Protein AF-A0A8T3NIE4-F1 (afdb_monomer_lite)

Secondary structure (DSSP, 8-state):
--HHHHHHHHHHHHHHHHHHHHHHHHHHHHS--HHHHHHHHHHHHHHHHHHHHHHHHHHHHHHHHHHHHHHHHHHHHHHH---TT----TT------

Structure (mmCIF, N/CA/C/O backbone):
data_AF-A0A8T3NIE4-F1
#
_entry.id   AF-A0A8T3NIE4-F1
#
loop_
_atom_site.group_PDB
_atom_site.id
_atom_site.type_symbol
_atom_site.label_atom_id
_atom_site.label_alt_id
_atom_site.label_comp_id
_atom_site.label_asym_id
_atom_site.label_entity_id
_atom_site.label_seq_id
_atom_site.pdbx_PDB_ins_code
_atom_site.Cartn_x
_atom_site.Cartn_y
_atom_site.Cartn_z
_atom_site.occupancy
_atom_site.B_iso_or_equiv
_atom_site.auth_seq_id
_atom_site.auth_comp_id
_atom_site.auth_asym_id
_atom_site.auth_atom_id
_atom_site.pdbx_PDB_model_num
ATOM 1 N N . MET A 1 1 ? -24.679 -6.969 -12.117 1.00 63.84 1 MET A N 1
ATOM 2 C CA . MET A 1 1 ? -23.516 -7.129 -13.012 1.00 63.84 1 MET A CA 1
ATOM 3 C C . MET A 1 1 ? -23.498 -8.562 -13.480 1.00 63.84 1 MET A C 1
ATOM 5 O O . MET A 1 1 ? -23.562 -9.448 -12.632 1.00 63.84 1 MET A O 1
ATOM 9 N N . ASP A 1 2 ? -23.430 -8.765 -14.787 1.00 84.56 2 ASP A N 1
ATOM 10 C CA . ASP A 1 2 ? -23.403 -10.095 -15.390 1.00 84.56 2 ASP A CA 1
ATOM 11 C C . ASP A 1 2 ? -22.126 -10.833 -14.971 1.00 84.56 2 ASP A C 1
ATOM 13 O O . ASP A 1 2 ? -21.053 -10.231 -14.844 1.00 84.56 2 ASP A O 1
ATOM 17 N N . HIS A 1 3 ? -22.234 -12.133 -14.690 1.00 85.69 3 HIS A N 1
ATOM 18 C CA . HIS A 1 3 ? -21.107 -12.932 -14.198 1.00 85.69 3 HIS A CA 1
ATOM 19 C C . HIS A 1 3 ? -19.912 -12.886 -15.168 1.00 85.69 3 HIS A C 1
ATOM 21 O O . HIS A 1 3 ? -18.758 -12.820 -14.742 1.00 85.69 3 HIS A O 1
ATOM 27 N N . GLU A 1 4 ? -20.208 -12.840 -16.466 1.00 90.75 4 GLU A N 1
ATOM 28 C CA . GLU A 1 4 ? -19.238 -12.693 -17.550 1.00 90.75 4 GLU A CA 1
ATOM 29 C C . GLU A 1 4 ? -18.501 -11.353 -17.490 1.00 90.75 4 GLU A C 1
ATOM 31 O O . GLU A 1 4 ? -17.275 -11.327 -17.557 1.00 90.75 4 GLU A O 1
ATOM 36 N N . ALA A 1 5 ? -19.214 -10.247 -17.252 1.00 89.31 5 ALA A N 1
ATOM 37 C CA . ALA A 1 5 ? -18.602 -8.927 -17.109 1.00 89.31 5 ALA A CA 1
ATOM 38 C C . ALA A 1 5 ? -17.647 -8.868 -15.906 1.00 89.31 5 ALA A C 1
ATOM 40 O O . ALA A 1 5 ? -16.567 -8.282 -15.985 1.00 89.31 5 ALA A O 1
ATOM 41 N N . ARG A 1 6 ? -18.007 -9.523 -14.793 1.00 92.19 6 ARG A N 1
ATOM 42 C CA . ARG A 1 6 ? -17.128 -9.632 -13.619 1.00 92.19 6 ARG A CA 1
ATOM 43 C C . ARG A 1 6 ? -15.879 -10.462 -13.926 1.00 92.19 6 ARG A C 1
ATOM 45 O O . ARG A 1 6 ? -14.784 -10.061 -13.540 1.00 92.19 6 ARG A O 1
ATOM 52 N N . ALA A 1 7 ? -16.030 -11.598 -14.607 1.00 93.56 7 ALA A N 1
ATOM 53 C CA . ALA A 1 7 ? -14.907 -12.448 -14.999 1.00 93.56 7 ALA A CA 1
ATOM 54 C C . ALA A 1 7 ? -13.956 -11.724 -15.968 1.00 93.56 7 ALA A C 1
ATOM 56 O O . ALA A 1 7 ? -12.745 -11.725 -15.750 1.00 93.56 7 ALA A O 1
ATOM 57 N N . ALA A 1 8 ? -14.502 -11.032 -16.971 1.00 93.75 8 ALA A N 1
ATOM 58 C CA . ALA A 1 8 ? -13.735 -10.205 -17.897 1.00 93.75 8 ALA A CA 1
ATOM 59 C C . ALA A 1 8 ? -12.995 -9.070 -17.170 1.00 93.75 8 ALA A C 1
ATOM 61 O O . ALA A 1 8 ? -11.816 -8.837 -17.433 1.00 93.75 8 ALA A O 1
ATOM 62 N N . GLY A 1 9 ? -13.646 -8.414 -16.203 1.00 94.94 9 GLY A N 1
ATOM 63 C CA . GLY A 1 9 ? -13.014 -7.391 -15.369 1.00 94.94 9 GLY A CA 1
ATOM 64 C C . GLY A 1 9 ? -11.809 -7.925 -14.589 1.00 94.94 9 GLY A C 1
ATOM 65 O O . GLY A 1 9 ? -10.740 -7.314 -14.609 1.00 94.94 9 GLY A O 1
ATOM 66 N N . TRP A 1 10 ? -11.939 -9.095 -13.958 1.00 93.31 10 TRP A N 1
ATOM 67 C CA . TRP A 1 10 ? -10.821 -9.728 -13.249 1.00 93.31 10 TRP A CA 1
ATOM 68 C C . TRP A 1 10 ? -9.696 -10.171 -14.182 1.00 93.31 10 TRP A C 1
ATOM 70 O O . TRP A 1 10 ? -8.527 -9.978 -13.847 1.00 93.31 10 TRP A O 1
ATOM 80 N N . ALA A 1 11 ? -10.024 -10.706 -15.359 1.00 95.62 11 ALA A N 1
ATOM 81 C CA . ALA A 1 11 ? -9.028 -11.046 -16.370 1.00 95.62 11 ALA A CA 1
ATOM 82 C C . ALA A 1 11 ? -8.258 -9.799 -16.832 1.00 95.62 11 ALA A C 1
ATOM 84 O O . ALA A 1 11 ? -7.031 -9.827 -16.904 1.00 95.62 11 ALA A O 1
ATOM 85 N N . PHE A 1 12 ? -8.954 -8.682 -17.062 1.00 95.56 12 PHE A N 1
ATOM 86 C CA . PHE A 1 12 ? -8.333 -7.420 -17.457 1.00 95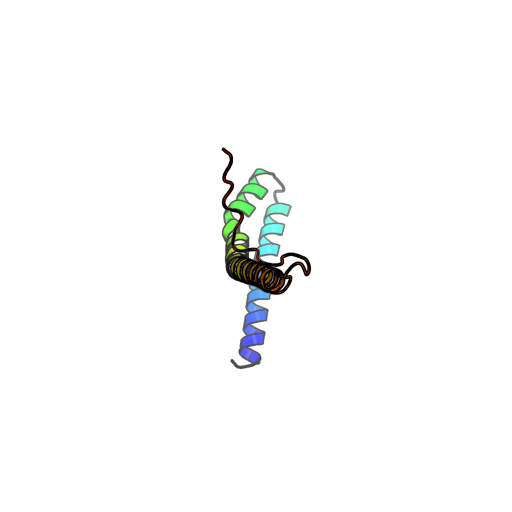.56 12 PHE A CA 1
ATOM 87 C C . PHE A 1 12 ? -7.386 -6.879 -16.379 1.00 95.56 12 PHE A C 1
ATOM 89 O O . PHE A 1 12 ? -6.248 -6.522 -16.682 1.00 95.56 12 PHE A O 1
ATOM 96 N N . ILE A 1 13 ? -7.817 -6.881 -15.113 1.00 93.06 13 ILE A N 1
ATOM 97 C CA . ILE A 1 13 ? -6.96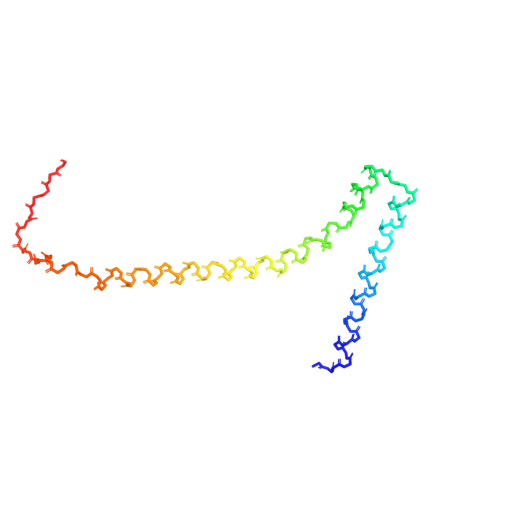6 -6.497 -13.975 1.00 93.06 13 ILE A CA 1
ATOM 98 C C . ILE A 1 13 ? -5.741 -7.417 -13.886 1.00 93.06 13 ILE A C 1
ATOM 100 O O . ILE A 1 13 ? -4.626 -6.932 -13.692 1.00 93.06 13 ILE A O 1
ATOM 104 N N . GLY A 1 14 ? -5.930 -8.728 -14.066 1.00 93.19 14 GLY A N 1
ATOM 105 C CA . GLY A 1 14 ? -4.852 -9.716 -14.051 1.00 93.19 14 GLY A CA 1
ATOM 106 C C . GLY A 1 14 ? -3.820 -9.488 -15.156 1.00 93.19 14 GLY A C 1
ATOM 107 O O . GLY A 1 14 ? -2.624 -9.438 -14.872 1.00 93.19 14 GLY A O 1
ATOM 108 N N . VAL A 1 15 ? -4.267 -9.280 -16.397 1.00 96.44 15 VAL A N 1
ATOM 109 C CA . VAL A 1 15 ? -3.387 -8.989 -17.541 1.00 96.44 15 VAL A CA 1
ATOM 110 C C . VAL A 1 15 ? -2.654 -7.665 -17.342 1.00 96.44 15 VAL A C 1
ATOM 112 O O . VAL A 1 15 ? -1.442 -7.608 -17.537 1.00 96.44 15 VAL A O 1
ATOM 115 N N . LEU A 1 16 ? -3.354 -6.615 -16.905 1.00 94.06 16 LEU A N 1
ATOM 116 C CA . LEU A 1 16 ? -2.756 -5.306 -16.647 1.00 94.06 16 LEU A CA 1
ATOM 117 C C . LEU A 1 16 ? -1.672 -5.389 -15.563 1.00 94.06 16 LEU A C 1
ATOM 119 O O . LEU A 1 16 ? -0.570 -4.874 -15.754 1.00 94.06 16 LEU A O 1
ATOM 123 N N . GLY A 1 17 ? -1.966 -6.065 -14.448 1.00 91.00 17 GLY A N 1
ATOM 124 C CA . GLY A 1 17 ? -1.013 -6.284 -13.362 1.00 91.00 17 GLY A CA 1
ATOM 125 C C . GLY A 1 17 ? 0.185 -7.126 -13.804 1.00 91.00 17 GLY A C 1
ATOM 126 O O . GLY A 1 17 ? 1.329 -6.728 -13.582 1.00 91.00 17 GLY A O 1
ATOM 127 N N . GLY A 1 18 ? -0.066 -8.244 -14.489 1.00 93.81 18 GLY A N 1
ATOM 128 C CA . GLY A 1 18 ? 0.973 -9.138 -15.000 1.00 93.81 18 GLY A CA 1
ATOM 129 C C . GLY A 1 18 ? 1.901 -8.455 -16.005 1.00 93.81 18 GLY A C 1
ATOM 130 O O . GLY A 1 18 ? 3.119 -8.524 -15.857 1.00 93.81 18 GLY A O 1
ATOM 131 N N . PHE A 1 19 ? 1.345 -7.725 -16.975 1.00 94.56 19 PHE A N 1
ATOM 132 C CA . PHE A 1 19 ? 2.117 -6.955 -17.952 1.00 94.56 19 PHE A CA 1
ATOM 133 C C . PHE A 1 19 ? 2.998 -5.897 -17.279 1.00 94.56 19 PHE A C 1
ATOM 135 O O . PHE A 1 19 ? 4.176 -5.758 -17.613 1.00 94.56 19 PHE A O 1
ATOM 142 N N . LYS A 1 20 ? 2.448 -5.166 -16.302 1.00 89.56 20 LYS A N 1
ATOM 143 C CA . LYS A 1 20 ? 3.169 -4.116 -15.573 1.00 89.56 20 LYS A CA 1
ATOM 144 C C . LYS A 1 20 ? 4.343 -4.692 -14.779 1.00 89.56 20 LYS A C 1
ATOM 146 O O . LYS A 1 20 ? 5.470 -4.230 -14.940 1.00 89.56 20 LYS A O 1
ATOM 151 N N . VAL A 1 21 ? 4.083 -5.716 -13.961 1.00 91.19 21 VAL A N 1
ATOM 152 C CA . VAL A 1 21 ? 5.106 -6.387 -13.143 1.00 91.19 21 VAL A CA 1
ATOM 153 C C . VAL A 1 21 ? 6.155 -7.042 -14.035 1.00 91.19 21 VAL A C 1
ATOM 155 O O . VAL A 1 21 ? 7.344 -6.838 -13.811 1.00 91.19 21 VAL A O 1
ATOM 158 N N . GLY A 1 22 ? 5.735 -7.756 -15.081 1.00 94.44 22 GLY A N 1
ATOM 159 C CA . GLY A 1 22 ? 6.640 -8.388 -16.038 1.00 94.44 22 GLY A CA 1
ATOM 160 C C . GLY A 1 22 ? 7.561 -7.377 -16.718 1.00 94.44 22 GLY A C 1
ATOM 161 O O . GLY A 1 22 ? 8.769 -7.587 -16.774 1.00 94.44 22 GLY A O 1
ATOM 162 N N . THR A 1 23 ? 7.017 -6.239 -17.152 1.00 92.06 23 THR A N 1
ATOM 163 C CA . THR A 1 23 ? 7.804 -5.169 -17.782 1.00 92.06 23 THR A CA 1
ATOM 164 C C . THR A 1 23 ? 8.770 -4.519 -16.791 1.00 92.06 23 THR A C 1
ATOM 166 O O . THR A 1 23 ? 9.934 -4.311 -17.123 1.00 92.06 23 THR A O 1
ATOM 169 N N . ALA A 1 24 ? 8.335 -4.230 -15.560 1.00 91.06 24 ALA A N 1
ATOM 170 C CA . ALA A 1 24 ? 9.208 -3.671 -14.525 1.00 91.06 24 ALA A CA 1
ATOM 171 C C . ALA A 1 24 ? 10.360 -4.627 -14.169 1.00 91.06 24 ALA A C 1
ATOM 173 O O . ALA A 1 24 ? 11.508 -4.193 -14.067 1.00 91.06 24 ALA A O 1
ATOM 174 N N . LEU A 1 25 ? 10.068 -5.926 -14.040 1.00 93.75 25 LEU A N 1
ATOM 175 C CA . LEU A 1 25 ? 11.076 -6.961 -13.817 1.00 93.75 25 LEU A CA 1
ATOM 176 C C . LEU A 1 25 ? 12.033 -7.082 -15.002 1.00 93.75 25 LEU A C 1
ATOM 178 O O . LEU A 1 25 ? 13.233 -7.183 -14.782 1.00 93.75 25 LEU A O 1
ATOM 182 N N . LEU A 1 26 ? 11.533 -7.020 -16.239 1.00 94.94 26 LEU A N 1
ATOM 183 C CA . LEU A 1 26 ? 12.362 -7.068 -17.442 1.00 94.94 26 LEU A CA 1
ATOM 184 C C . LEU A 1 26 ? 13.318 -5.871 -17.521 1.00 94.94 26 LEU A C 1
ATOM 186 O O . LEU A 1 26 ? 14.505 -6.057 -17.774 1.00 94.94 26 LEU A O 1
ATOM 190 N N . ILE A 1 27 ? 12.823 -4.656 -17.261 1.00 91.62 27 ILE A N 1
ATOM 191 C CA . ILE A 1 27 ? 13.650 -3.440 -17.218 1.00 91.62 27 ILE A CA 1
ATOM 192 C C . ILE A 1 27 ? 14.734 -3.582 -16.148 1.00 91.62 27 ILE A C 1
ATOM 194 O O . ILE A 1 27 ? 15.906 -3.310 -16.410 1.00 91.62 27 ILE A O 1
ATOM 198 N N . PHE A 1 28 ? 14.352 -4.027 -14.950 1.00 93.69 28 PHE A N 1
ATOM 199 C CA . PHE A 1 28 ? 15.304 -4.215 -13.863 1.00 93.69 28 PHE A CA 1
ATOM 200 C C . PHE A 1 28 ? 16.318 -5.323 -14.166 1.00 93.69 28 PHE A C 1
ATOM 202 O O . PHE A 1 28 ? 17.487 -5.181 -13.834 1.00 93.69 28 PHE A O 1
ATOM 209 N N . TRP A 1 29 ? 15.898 -6.403 -14.825 1.00 96.00 29 TRP A N 1
ATOM 210 C CA . TRP A 1 29 ? 16.780 -7.495 -15.227 1.00 96.00 29 TRP A CA 1
ATOM 211 C C . TRP A 1 29 ? 17.784 -7.066 -16.301 1.00 96.00 29 TRP A C 1
ATOM 213 O O . TRP A 1 29 ? 18.939 -7.482 -16.250 1.00 96.00 29 TRP A O 1
ATOM 223 N N . LEU A 1 30 ? 17.373 -6.199 -17.232 1.00 95.38 30 LEU A N 1
ATOM 224 C CA . LEU A 1 30 ? 18.251 -5.666 -18.274 1.00 95.38 30 LEU A CA 1
ATOM 225 C C . LEU A 1 30 ? 19.321 -4.720 -17.707 1.00 95.38 30 LEU A C 1
ATOM 227 O O . LEU A 1 30 ? 20.455 -4.724 -18.181 1.00 95.38 30 LEU A O 1
ATOM 231 N N . GLN A 1 31 ? 18.977 -3.918 -16.694 1.00 92.94 31 GLN A N 1
ATOM 232 C CA . GLN A 1 31 ? 19.920 -3.010 -16.039 1.00 92.94 31 GLN A CA 1
ATOM 233 C C . GLN A 1 31 ? 19.729 -2.991 -14.508 1.00 92.94 31 GLN A C 1
ATOM 235 O O . GLN A 1 31 ? 19.185 -2.025 -13.953 1.00 92.94 31 GLN A O 1
ATOM 240 N N . PRO A 1 32 ? 20.212 -4.025 -13.794 1.00 92.25 32 PRO A N 1
ATOM 241 C CA . PRO A 1 32 ? 20.009 -4.158 -12.357 1.00 92.25 32 PRO A CA 1
ATOM 242 C C . PRO A 1 32 ? 20.896 -3.162 -11.616 1.00 92.25 32 PRO A C 1
ATOM 244 O O . PRO A 1 32 ? 22.074 -3.396 -11.356 1.00 92.25 32 PRO A O 1
ATOM 247 N N . SER A 1 33 ? 20.327 -2.004 -11.294 1.00 95.06 33 SER A N 1
ATOM 248 C CA . SER A 1 33 ? 21.034 -0.922 -10.617 1.00 95.06 33 SER A CA 1
ATOM 249 C C . SER A 1 33 ? 20.131 -0.223 -9.606 1.00 95.06 33 SER A C 1
ATOM 251 O O . SER A 1 33 ? 18.913 -0.160 -9.778 1.00 95.06 33 SER A O 1
ATOM 253 N N . VAL A 1 34 ? 20.732 0.331 -8.550 1.00 93.62 34 VAL A N 1
ATOM 254 C CA . VAL A 1 34 ? 20.001 1.090 -7.521 1.00 93.62 34 VAL A CA 1
ATOM 255 C C . VAL A 1 34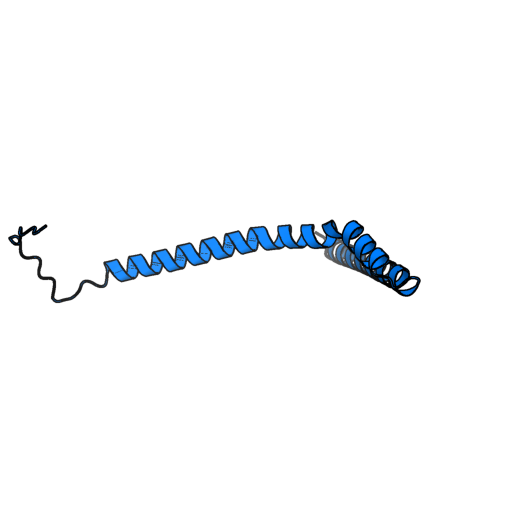 ? 19.232 2.280 -8.121 1.00 93.62 34 VAL A C 1
ATOM 257 O O . VAL A 1 34 ? 18.060 2.439 -7.776 1.00 93.62 34 VAL A O 1
ATOM 260 N N . PRO A 1 35 ? 19.796 3.068 -9.064 1.00 92.62 35 PRO A N 1
ATOM 261 C CA . PRO A 1 35 ? 19.041 4.125 -9.735 1.00 92.62 35 PRO A CA 1
ATOM 262 C C . PRO A 1 35 ? 17.843 3.595 -10.530 1.00 92.62 35 PRO A C 1
ATOM 264 O O . PRO A 1 35 ? 16.771 4.192 -10.476 1.00 92.62 35 PRO A O 1
ATOM 267 N N . ALA A 1 36 ? 17.987 2.454 -11.217 1.00 89.44 36 ALA A N 1
ATOM 268 C CA . ALA A 1 36 ? 16.878 1.831 -11.939 1.00 89.44 36 ALA A CA 1
ATOM 269 C C . ALA A 1 36 ? 15.772 1.356 -10.984 1.00 89.44 36 ALA A C 1
ATOM 271 O O . ALA A 1 36 ? 14.596 1.593 -11.253 1.00 89.44 36 ALA A O 1
ATOM 272 N N . ALA A 1 37 ? 16.125 0.758 -9.839 1.00 90.06 37 ALA A N 1
ATOM 273 C CA . ALA A 1 37 ? 15.151 0.384 -8.811 1.00 90.06 37 ALA A CA 1
ATOM 274 C C . ALA A 1 37 ? 14.406 1.608 -8.256 1.00 90.06 37 ALA A C 1
ATOM 276 O O . ALA A 1 37 ? 13.179 1.594 -8.168 1.00 90.06 37 ALA A O 1
ATOM 277 N N . ALA A 1 38 ? 15.131 2.679 -7.921 1.00 92.00 38 ALA A N 1
ATOM 278 C CA . ALA A 1 38 ? 14.538 3.915 -7.417 1.00 92.00 38 ALA A CA 1
ATOM 279 C C . ALA A 1 38 ? 13.608 4.568 -8.452 1.00 92.00 38 ALA A C 1
ATOM 281 O O . ALA A 1 38 ? 12.504 4.987 -8.106 1.00 92.00 38 ALA A O 1
ATOM 282 N N . PHE A 1 39 ? 14.012 4.597 -9.725 1.00 91.81 39 PHE A N 1
ATOM 283 C CA . PHE A 1 39 ? 13.182 5.095 -10.821 1.00 91.81 39 PHE A CA 1
ATOM 284 C C . PHE A 1 39 ? 11.916 4.252 -11.008 1.00 91.81 39 PHE A C 1
ATOM 286 O O . PHE A 1 39 ? 10.816 4.800 -11.074 1.00 91.81 39 PHE A O 1
ATOM 293 N N . LEU A 1 40 ? 12.042 2.922 -11.037 1.00 91.19 40 LEU A N 1
ATOM 294 C CA . LEU A 1 40 ? 10.898 2.022 -11.173 1.00 91.19 40 LEU A CA 1
ATOM 295 C C . LEU A 1 40 ? 9.920 2.190 -10.006 1.00 91.19 40 LEU A C 1
ATOM 297 O O . LEU A 1 40 ? 8.726 2.359 -10.245 1.00 91.19 40 LEU A O 1
ATOM 301 N N . LEU A 1 41 ? 10.399 2.233 -8.763 1.00 89.31 41 LEU A N 1
ATOM 302 C CA . LEU A 1 41 ? 9.547 2.490 -7.597 1.00 89.31 41 LEU A CA 1
ATOM 303 C C . LEU A 1 41 ? 8.899 3.880 -7.657 1.00 89.31 41 LEU A C 1
ATOM 305 O O . LEU A 1 41 ? 7.698 4.010 -7.417 1.00 89.31 41 LEU A O 1
ATOM 309 N N . GLY A 1 42 ? 9.665 4.903 -8.041 1.00 91.31 42 GLY A N 1
ATOM 310 C CA . GLY A 1 42 ? 9.195 6.281 -8.169 1.00 91.31 42 GLY A CA 1
ATOM 311 C C . GLY A 1 42 ? 8.141 6.468 -9.260 1.00 91.31 42 GLY A C 1
ATOM 312 O O . GLY A 1 42 ? 7.221 7.253 -9.080 1.00 91.31 42 GLY A O 1
ATOM 313 N N . VAL A 1 43 ? 8.204 5.712 -10.357 1.00 91.38 43 VAL A N 1
ATOM 314 C CA . VAL A 1 43 ? 7.172 5.726 -11.409 1.00 91.38 43 VAL A CA 1
ATOM 315 C C . VAL A 1 43 ? 5.939 4.915 -11.004 1.00 91.38 43 VAL A C 1
ATOM 317 O O . VAL A 1 43 ? 4.834 5.229 -11.439 1.00 91.38 43 VAL A O 1
ATOM 320 N N . HIS A 1 44 ? 6.089 3.894 -10.158 1.00 90.00 44 HIS A N 1
ATOM 321 C CA . HIS A 1 44 ? 5.007 2.969 -9.798 1.00 90.00 44 HIS A CA 1
ATOM 322 C C . HIS A 1 44 ? 4.379 3.236 -8.422 1.00 90.00 44 HIS A C 1
ATOM 324 O O . HIS A 1 44 ? 3.496 2.488 -8.008 1.00 90.00 44 HIS A O 1
ATOM 330 N N . TRP A 1 45 ? 4.771 4.306 -7.726 1.00 88.81 45 TRP A N 1
ATOM 331 C CA . TRP A 1 45 ? 4.309 4.626 -6.368 1.00 88.81 45 TRP A CA 1
ATOM 332 C C . TRP A 1 45 ? 2.779 4.589 -6.201 1.00 88.81 45 TRP A C 1
ATOM 334 O O . TRP A 1 45 ? 2.276 4.079 -5.199 1.00 88.81 45 TRP A O 1
ATOM 344 N N . TYR A 1 46 ? 2.024 5.071 -7.194 1.00 87.88 46 TYR A N 1
ATOM 345 C CA . TYR A 1 46 ? 0.563 5.133 -7.138 1.00 87.88 46 TYR A CA 1
ATOM 346 C C . TYR A 1 46 ? -0.090 3.745 -7.107 1.00 87.88 46 TYR A C 1
ATOM 348 O O . TYR A 1 46 ? -1.138 3.589 -6.486 1.00 87.88 46 TYR A O 1
ATOM 356 N N . TRP A 1 47 ? 0.538 2.720 -7.697 1.00 85.88 47 TRP A N 1
ATOM 357 C CA . TRP A 1 47 ? 0.044 1.340 -7.622 1.00 85.88 47 TRP A CA 1
ATOM 358 C C . TRP A 1 47 ? 0.089 0.776 -6.209 1.00 85.88 47 TRP A C 1
ATOM 360 O O . TRP A 1 47 ? -0.688 -0.116 -5.901 1.00 85.88 47 TRP A O 1
ATOM 370 N N . VAL A 1 48 ? 0.975 1.289 -5.356 1.00 84.81 48 VAL A N 1
ATOM 371 C CA . VAL A 1 48 ? 1.033 0.916 -3.939 1.00 84.81 48 VAL A CA 1
ATOM 372 C C . VAL A 1 48 ? 0.143 1.843 -3.120 1.00 84.81 48 VAL A C 1
ATOM 374 O O . VAL A 1 48 ? -0.635 1.376 -2.290 1.00 84.81 48 VAL A O 1
ATOM 377 N N . LEU A 1 49 ? 0.206 3.153 -3.373 1.00 90.44 49 LEU A N 1
ATOM 378 C CA . LEU A 1 49 ? -0.526 4.129 -2.574 1.00 90.44 49 LEU A CA 1
ATOM 379 C C . LEU A 1 49 ? -2.045 3.998 -2.723 1.00 90.44 49 LEU A C 1
ATOM 381 O O . LEU A 1 49 ? -2.755 4.053 -1.723 1.00 90.44 49 LEU A O 1
ATOM 385 N N . VAL A 1 50 ? -2.557 3.815 -3.941 1.00 91.56 50 VAL A N 1
ATOM 386 C CA . VAL A 1 50 ? -4.003 3.720 -4.189 1.00 91.56 50 VAL A CA 1
ATOM 387 C C . VAL A 1 50 ? -4.646 2.555 -3.425 1.00 91.56 50 VAL A C 1
ATOM 389 O O . VAL A 1 50 ? -5.572 2.823 -2.658 1.00 91.56 50 VAL A O 1
ATOM 392 N N . PRO A 1 51 ? -4.190 1.290 -3.542 1.00 88.31 51 PRO A N 1
ATOM 393 C CA . PRO A 1 51 ? -4.766 0.200 -2.758 1.00 88.31 51 PRO A CA 1
ATOM 394 C C . PRO A 1 51 ? -4.513 0.372 -1.259 1.00 88.31 51 PRO A C 1
ATOM 396 O O . PRO A 1 51 ? -5.393 0.049 -0.463 1.00 88.31 51 PRO A O 1
ATOM 399 N N . LEU A 1 52 ? -3.364 0.933 -0.862 1.00 92.38 52 LEU A N 1
ATOM 400 C CA . LEU A 1 52 ? -3.081 1.220 0.544 1.00 92.38 52 LEU A CA 1
ATOM 401 C C . LEU A 1 52 ? -4.104 2.194 1.138 1.00 92.38 52 LEU A C 1
ATOM 403 O O . LEU A 1 52 ? -4.593 1.959 2.237 1.00 92.38 52 LEU A O 1
ATOM 407 N N . VAL A 1 53 ? -4.468 3.257 0.422 1.00 94.50 53 VAL A N 1
ATOM 408 C CA . VAL A 1 53 ? -5.494 4.213 0.864 1.00 94.50 53 VAL A CA 1
ATOM 409 C C . VAL A 1 53 ? -6.888 3.587 0.787 1.00 94.50 53 VAL A C 1
ATOM 411 O O . VAL A 1 53 ? -7.646 3.674 1.755 1.00 94.50 53 VAL A O 1
ATOM 414 N N . ALA A 1 54 ? -7.211 2.912 -0.318 1.00 93.75 54 ALA A N 1
ATOM 415 C CA . ALA A 1 54 ? -8.516 2.291 -0.540 1.00 93.75 54 ALA A CA 1
ATOM 416 C C . ALA A 1 54 ? -8.859 1.236 0.522 1.00 93.75 54 ALA A C 1
ATOM 418 O O . ALA A 1 54 ? -10.012 1.142 0.934 1.00 93.75 54 ALA A O 1
ATOM 419 N N . LEU A 1 55 ? -7.869 0.473 0.997 1.00 94.94 55 LEU A N 1
ATOM 420 C CA . LEU A 1 55 ? -8.037 -0.505 2.075 1.00 94.94 55 LEU A CA 1
ATOM 421 C C . LEU A 1 55 ? -7.781 0.107 3.457 1.00 94.94 55 LEU A C 1
ATOM 423 O O . LEU A 1 55 ? -8.465 -0.227 4.425 1.00 94.94 55 LEU A O 1
ATOM 427 N N . GLY A 1 56 ? -6.814 1.015 3.571 1.00 94.75 56 GLY A N 1
ATOM 428 C CA . GLY A 1 56 ? -6.383 1.600 4.837 1.00 94.75 56 GLY A CA 1
ATOM 429 C C . GLY A 1 56 ? -7.449 2.479 5.477 1.00 94.75 56 GLY A C 1
ATOM 430 O O . GLY A 1 56 ? -7.720 2.331 6.666 1.00 94.75 56 GLY A O 1
ATOM 431 N N . VAL A 1 57 ? -8.112 3.342 4.704 1.00 94.50 57 VAL A N 1
ATOM 432 C CA . VAL A 1 57 ? -9.173 4.227 5.218 1.00 94.50 57 VAL A CA 1
ATOM 433 C C . VAL A 1 57 ? -10.335 3.444 5.851 1.00 94.50 57 VAL A C 1
ATOM 435 O O . VAL A 1 57 ? -10.622 3.683 7.031 1.00 94.50 57 VAL A O 1
ATOM 438 N N . PRO A 1 58 ? -10.991 2.489 5.159 1.00 95.94 58 PRO A N 1
ATOM 439 C CA . PRO A 1 58 ? -12.076 1.720 5.764 1.00 95.94 58 PRO A CA 1
ATOM 440 C C . PRO A 1 58 ? -11.588 0.839 6.917 1.00 95.94 58 PRO A C 1
ATOM 442 O O . PRO A 1 58 ? -12.290 0.717 7.921 1.00 95.94 58 PRO A O 1
ATOM 445 N N . THR A 1 59 ? -10.371 0.289 6.834 1.00 96.56 59 THR A N 1
ATOM 446 C CA . THR A 1 59 ? -9.785 -0.507 7.925 1.00 96.56 59 THR A CA 1
ATOM 447 C C . THR A 1 59 ? -9.585 0.336 9.184 1.00 96.56 59 THR A C 1
ATOM 449 O O . THR A 1 59 ? -10.008 -0.060 10.269 1.00 96.56 59 THR A O 1
ATOM 452 N N . LEU A 1 60 ? -9.001 1.530 9.062 1.00 96.56 60 LEU A N 1
ATOM 453 C CA . LEU A 1 60 ? -8.804 2.451 10.184 1.00 96.56 60 LEU A CA 1
ATOM 454 C C . LEU A 1 60 ? -10.137 2.914 10.777 1.00 96.56 60 LEU A C 1
ATOM 456 O O . LEU A 1 60 ? -10.280 2.974 12.002 1.00 96.56 60 LEU A O 1
ATOM 460 N N . PHE A 1 61 ? -11.123 3.200 9.926 1.00 96.25 61 PHE A N 1
ATOM 461 C CA . PHE A 1 61 ? -12.474 3.532 10.367 1.00 96.25 61 PHE A CA 1
ATOM 462 C C . PHE A 1 61 ? -13.104 2.386 11.170 1.00 96.25 61 PHE A C 1
ATOM 464 O O . PHE A 1 61 ? -13.610 2.606 12.274 1.00 96.25 61 PHE A O 1
ATOM 471 N N . TRP A 1 62 ? -13.011 1.154 10.670 1.00 96.75 62 TRP A N 1
ATOM 472 C CA . TRP A 1 62 ? -13.535 -0.026 11.351 1.00 96.75 62 TRP A CA 1
ATOM 473 C C . TRP A 1 62 ? -12.828 -0.280 12.687 1.00 96.75 62 TRP A C 1
ATOM 475 O O . TRP A 1 62 ? -13.488 -0.458 13.712 1.00 96.75 62 TRP A O 1
ATOM 485 N N . LEU A 1 63 ? -11.495 -0.187 12.720 1.00 96.19 63 LEU A N 1
ATOM 486 C CA . LEU A 1 63 ? -10.705 -0.308 13.949 1.00 96.19 63 LEU A CA 1
ATOM 487 C C . LEU A 1 63 ? -11.088 0.753 14.985 1.00 96.19 63 LEU A C 1
ATOM 489 O O . LEU A 1 63 ? -11.192 0.449 16.177 1.00 96.19 63 LEU A O 1
ATOM 493 N N . ARG A 1 64 ? -11.338 1.994 14.552 1.00 96.44 64 ARG A N 1
ATOM 494 C CA . ARG A 1 64 ? -11.846 3.053 15.433 1.00 96.44 64 ARG A CA 1
ATOM 495 C C . ARG A 1 64 ? -13.204 2.666 16.017 1.00 96.44 64 ARG A C 1
ATOM 497 O O . ARG A 1 64 ? -13.408 2.826 17.219 1.00 96.44 64 ARG A O 1
ATOM 504 N N . LEU A 1 65 ? -14.103 2.130 15.196 1.00 96.19 65 LEU A N 1
ATOM 505 C CA . LEU A 1 65 ? -15.436 1.710 15.621 1.00 96.19 65 LEU A CA 1
ATOM 506 C C . LEU A 1 65 ? -15.372 0.588 16.669 1.00 96.19 65 LEU A C 1
ATOM 508 O O . LEU A 1 65 ? -16.023 0.676 17.711 1.00 96.19 65 LEU A O 1
ATOM 512 N N . VAL A 1 66 ? -14.537 -0.427 16.429 1.00 95.44 66 VAL A N 1
ATOM 513 C CA . VAL A 1 66 ? -14.303 -1.543 17.359 1.00 95.44 66 VAL A CA 1
ATOM 514 C C . VAL A 1 66 ? -13.743 -1.036 18.691 1.00 95.44 66 VAL A C 1
ATOM 516 O O . VAL A 1 66 ? -14.253 -1.405 19.748 1.00 95.44 66 VAL A O 1
ATOM 519 N N . ARG A 1 67 ? -12.758 -0.129 18.661 1.00 94.62 67 ARG A N 1
ATOM 520 C CA . ARG A 1 67 ? -12.183 0.480 19.877 1.00 94.62 67 ARG A CA 1
ATOM 521 C C . ARG A 1 67 ? -13.204 1.284 20.683 1.00 94.62 67 ARG A C 1
ATOM 523 O O . ARG A 1 67 ? -13.181 1.257 21.910 1.00 94.62 67 ARG A O 1
ATOM 530 N N . VAL A 1 68 ? -14.095 2.017 20.017 1.00 94.44 68 VAL A N 1
ATOM 531 C CA . VAL A 1 68 ? -15.153 2.778 20.703 1.00 94.44 68 VAL A CA 1
ATOM 532 C C . VAL A 1 68 ? -16.169 1.832 21.343 1.00 94.44 68 VAL A C 1
ATOM 534 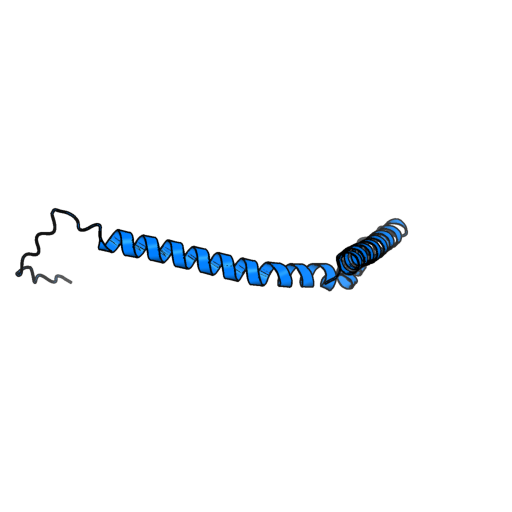O O . VAL A 1 68 ? -16.563 2.049 22.489 1.00 94.44 68 VAL A O 1
ATOM 537 N N . ARG A 1 69 ? -16.552 0.756 20.646 1.00 94.25 69 ARG A N 1
ATOM 538 C CA . ARG A 1 69 ? -17.477 -0.259 21.173 1.00 94.25 69 ARG A CA 1
ATOM 539 C C . ARG A 1 69 ? -16.906 -0.973 22.396 1.00 94.25 69 ARG A C 1
ATOM 541 O O . ARG A 1 69 ? -17.589 -1.037 23.414 1.00 94.25 69 ARG A O 1
ATOM 548 N N . SER A 1 70 ? -15.641 -1.391 22.351 1.00 91.06 70 SER A N 1
ATOM 549 C CA . SER A 1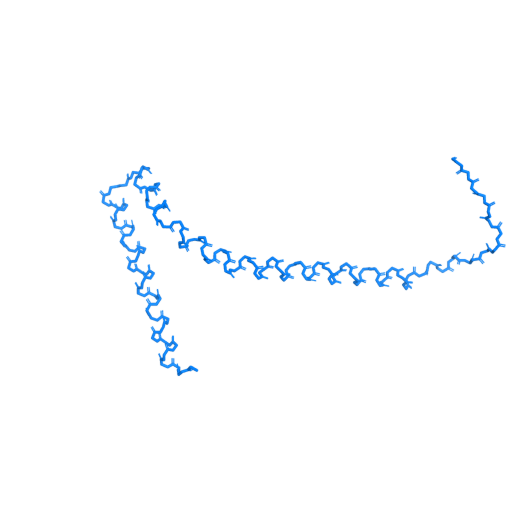 70 ? -14.996 -2.031 23.504 1.00 91.06 70 SER A CA 1
ATOM 550 C C . SER A 1 70 ? -14.878 -1.086 24.704 1.00 91.06 70 SER A C 1
ATOM 552 O O . SER A 1 70 ? -15.111 -1.490 25.844 1.00 91.06 70 SER A O 1
ATOM 554 N N . LYS A 1 71 ? -14.590 0.203 24.468 1.00 90.81 71 LYS A N 1
ATOM 555 C CA . LYS A 1 71 ? -14.577 1.216 25.534 1.00 90.81 71 LYS A CA 1
ATOM 556 C C . LYS A 1 71 ? -15.965 1.405 26.150 1.00 90.81 71 LYS A C 1
ATOM 558 O O . LYS A 1 71 ? -16.066 1.498 27.370 1.00 90.81 71 LYS A O 1
ATOM 563 N N . ARG A 1 72 ? -17.021 1.429 25.332 1.00 90.38 72 ARG A N 1
ATOM 564 C CA . ARG A 1 72 ? -18.407 1.552 25.805 1.00 90.38 72 ARG A CA 1
ATOM 565 C C . ARG A 1 72 ? -18.817 0.363 26.672 1.00 90.38 72 ARG A C 1
ATOM 567 O O . ARG A 1 72 ? -19.332 0.569 27.762 1.00 90.38 72 ARG A O 1
ATOM 574 N N . GLU A 1 73 ? -18.535 -0.861 26.237 1.00 89.75 73 GLU A N 1
ATOM 575 C CA . GLU A 1 73 ? -18.817 -2.070 27.027 1.00 89.75 73 GLU A CA 1
ATOM 576 C C . GLU A 1 73 ? -18.067 -2.097 28.361 1.00 89.75 73 GLU A C 1
ATOM 578 O O . GLU A 1 73 ? -18.578 -2.625 29.348 1.00 89.75 73 GLU A O 1
ATOM 583 N N . ARG A 1 74 ? -16.850 -1.543 28.400 1.00 88.38 74 ARG A N 1
ATOM 584 C CA . ARG A 1 74 ? -16.080 -1.423 29.641 1.00 88.38 74 ARG A CA 1
ATOM 585 C C . ARG A 1 74 ? -16.715 -0.428 30.612 1.00 88.38 74 ARG A C 1
ATOM 587 O O . ARG A 1 74 ? -16.766 -0.717 31.798 1.00 88.38 74 ARG A O 1
ATOM 594 N N . LEU A 1 75 ? -17.193 0.715 30.114 1.00 87.44 75 LEU A N 1
ATOM 595 C CA . LEU A 1 75 ? -17.863 1.727 30.939 1.00 87.44 75 LEU A CA 1
ATOM 596 C C . LEU A 1 75 ? -19.197 1.215 31.485 1.00 87.44 75 LEU A C 1
ATOM 598 O O . LEU A 1 75 ? -19.422 1.310 32.682 1.00 87.44 75 LEU A O 1
ATOM 602 N N . ILE A 1 76 ? -20.013 0.575 30.643 1.00 86.94 76 ILE A N 1
ATOM 603 C CA . ILE A 1 76 ? -21.274 -0.038 31.082 1.00 86.94 76 ILE A CA 1
ATOM 604 C C . ILE A 1 76 ? -20.996 -1.076 32.174 1.00 86.94 76 ILE A C 1
ATOM 606 O O . ILE A 1 76 ? -21.617 -1.040 33.224 1.00 86.94 76 ILE A O 1
ATOM 610 N N . ARG A 1 77 ? -20.017 -1.972 31.984 1.00 84.62 77 ARG A N 1
ATOM 611 C CA . ARG A 1 77 ? -19.650 -2.944 33.029 1.00 84.62 77 ARG A CA 1
ATOM 612 C C . ARG A 1 77 ? -19.211 -2.290 34.342 1.00 84.62 77 ARG A C 1
ATOM 614 O O . ARG A 1 77 ? -19.487 -2.855 35.392 1.00 84.62 77 ARG A O 1
ATOM 621 N N . ALA A 1 78 ? -18.557 -1.131 34.289 1.00 83.31 78 ALA A N 1
ATOM 622 C CA . ALA A 1 78 ? -18.154 -0.396 35.484 1.00 83.31 78 ALA A CA 1
ATOM 623 C C . ALA A 1 78 ? -19.346 0.235 36.226 1.00 83.31 78 ALA A C 1
ATOM 625 O O . ALA A 1 78 ? -19.316 0.288 37.447 1.00 83.31 78 ALA A O 1
ATOM 626 N N . GLU A 1 79 ? -20.403 0.658 35.523 1.00 83.25 79 GLU A N 1
ATOM 627 C CA . GLU A 1 79 ? -21.622 1.201 36.152 1.00 83.25 79 GLU A CA 1
ATOM 628 C C . GLU A 1 79 ? -22.381 0.147 36.976 1.00 83.25 79 GLU A C 1
ATOM 630 O O . GLU A 1 79 ? -22.966 0.473 38.005 1.00 83.25 79 GLU A O 1
ATOM 635 N N . TRP A 1 80 ? -22.356 -1.120 36.548 1.00 75.25 80 TRP A N 1
ATOM 636 C CA . TRP A 1 80 ? -23.065 -2.217 37.225 1.00 75.25 80 TRP A CA 1
ATOM 637 C C . TRP A 1 80 ? -22.217 -2.966 38.262 1.00 75.25 80 TRP A C 1
ATOM 639 O O . TRP A 1 80 ? -22.759 -3.738 39.052 1.00 75.25 80 TRP A O 1
ATOM 649 N N . LEU A 1 81 ? -20.901 -2.738 38.294 1.00 72.94 81 LEU A N 1
ATOM 650 C CA . LEU A 1 81 ? -20.021 -3.197 39.370 1.00 72.94 81 LEU A CA 1
ATOM 651 C C . LEU A 1 81 ? -20.082 -2.196 40.531 1.00 72.94 81 LEU A C 1
ATOM 653 O O . LEU A 1 81 ? -19.127 -1.473 40.801 1.00 72.94 81 LEU A O 1
ATOM 657 N N . VAL A 1 82 ? -21.225 -2.144 41.213 1.00 64.75 82 VAL A N 1
ATOM 658 C CA . VAL A 1 82 ? -21.326 -1.450 42.500 1.00 64.75 82 VAL A CA 1
ATOM 659 C C . VAL A 1 82 ? -20.593 -2.308 43.526 1.00 64.75 82 VAL A C 1
ATOM 661 O O . VAL A 1 82 ? -20.972 -3.456 43.753 1.00 64.75 82 VAL A O 1
ATOM 664 N N . GLU A 1 83 ? -19.525 -1.778 44.121 1.00 68.50 83 GLU A N 1
ATOM 665 C CA . GLU A 1 83 ? -18.849 -2.437 45.236 1.00 68.50 83 GLU A CA 1
ATOM 666 C C . GLU A 1 83 ? -19.874 -2.673 46.359 1.00 68.50 83 GLU A C 1
ATOM 668 O O . GLU A 1 83 ? -20.428 -1.704 46.884 1.00 68.50 83 GLU A O 1
ATOM 673 N N . PRO A 1 84 ? -20.148 -3.932 46.757 1.00 62.53 84 PRO A N 1
ATOM 674 C CA . PRO A 1 84 ? -21.227 -4.253 47.695 1.00 62.53 84 PRO A CA 1
ATOM 675 C C . PRO A 1 84 ? -21.022 -3.709 49.124 1.00 62.53 84 PRO A C 1
ATOM 677 O O . PRO A 1 84 ? -21.853 -3.953 49.991 1.00 62.53 84 PRO A O 1
ATOM 680 N N . GLY A 1 85 ? -19.937 -2.970 49.379 1.00 59.16 85 GLY A N 1
ATOM 681 C CA . GLY A 1 85 ? -19.644 -2.298 50.648 1.00 59.16 85 GLY A CA 1
ATOM 682 C C . GLY A 1 85 ? -19.774 -0.772 50.618 1.00 59.16 85 GLY A C 1
ATOM 683 O O . GLY A 1 85 ? -19.550 -0.138 51.648 1.00 59.16 85 GLY A O 1
ATOM 684 N N . LEU A 1 86 ? -20.126 -0.166 49.478 1.00 61.94 86 LEU A N 1
ATOM 685 C CA . LEU A 1 86 ? -20.344 1.280 49.373 1.00 61.94 86 LEU A CA 1
ATOM 686 C C . LEU A 1 86 ? -21.771 1.625 49.828 1.00 61.94 86 LEU A C 1
ATOM 688 O O . LEU A 1 86 ? -22.621 2.066 49.058 1.00 61.94 86 LEU A O 1
ATOM 692 N N . GLU A 1 87 ? -22.047 1.393 51.112 1.00 60.75 87 GLU A N 1
ATOM 693 C CA . GLU A 1 87 ? -23.219 1.959 51.772 1.00 60.75 87 GLU A CA 1
ATOM 694 C C . GLU A 1 87 ?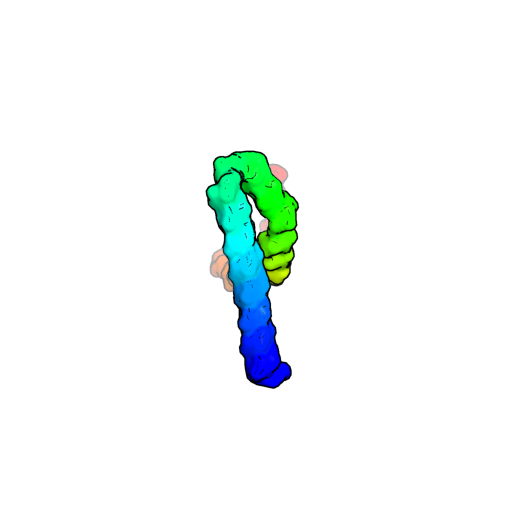 -23.044 3.483 51.773 1.00 60.75 87 GLU A C 1
ATOM 696 O O . GLU A 1 87 ? -22.199 4.039 52.480 1.00 60.75 87 GLU A O 1
ATOM 701 N N . TRP A 1 88 ? -23.795 4.164 50.908 1.00 65.06 88 TRP A N 1
ATOM 702 C CA . TRP A 1 88 ? -23.837 5.619 50.858 1.00 65.06 88 TRP A CA 1
ATOM 703 C C . TRP A 1 88 ? -24.230 6.149 52.246 1.00 65.06 88 TRP A C 1
ATOM 705 O O . TRP A 1 88 ? -25.380 6.044 52.664 1.00 65.06 88 TRP A O 1
ATOM 715 N N . LYS A 1 89 ? -23.257 6.697 52.986 1.00 64.56 89 LYS A N 1
ATOM 716 C CA . LYS A 1 89 ? -23.481 7.408 54.249 1.00 64.56 89 LYS A CA 1
ATOM 717 C C . LYS A 1 89 ? -23.607 8.906 53.960 1.00 64.56 89 LYS A C 1
ATOM 719 O O . LYS A 1 89 ? -22.589 9.544 53.673 1.00 64.56 89 LYS A O 1
ATOM 724 N N . PRO A 1 90 ? -24.805 9.508 54.061 1.00 59.81 90 PRO A N 1
ATOM 725 C CA . PRO A 1 90 ? -24.958 10.954 53.970 1.00 59.81 90 PRO A CA 1
ATOM 726 C C . PRO A 1 90 ? -24.336 11.602 55.208 1.00 59.81 90 PRO A C 1
ATOM 728 O O . PRO A 1 90 ? -24.976 11.717 56.248 1.00 59.81 90 PRO A O 1
ATOM 731 N N . GLY A 1 91 ? -23.062 11.984 55.128 1.00 61.34 91 GLY A N 1
ATOM 732 C CA . GLY A 1 91 ? -22.399 12.672 56.238 1.00 61.34 91 GLY A CA 1
ATOM 733 C C . GLY A 1 91 ? -20.886 12.856 56.138 1.00 61.34 91 GLY A C 1
ATOM 734 O O . GLY A 1 91 ? -20.335 13.641 56.903 1.00 61.34 91 GLY A O 1
ATOM 735 N N . SER A 1 92 ? -20.176 12.203 55.214 1.00 61.06 92 SER A N 1
ATOM 736 C CA . SER A 1 92 ? -18.721 12.383 55.102 1.00 61.06 92 SER A CA 1
ATOM 737 C C . SER A 1 92 ? -18.347 13.543 54.174 1.00 61.06 92 SER A C 1
ATOM 739 O O . SER A 1 92 ? -17.727 13.356 53.129 1.00 61.06 92 SER A O 1
ATOM 741 N N . THR A 1 93 ? -18.691 14.769 54.567 1.00 59.81 93 THR A N 1
ATOM 742 C CA . THR A 1 93 ? -17.985 15.966 54.095 1.00 59.81 93 THR A CA 1
ATOM 743 C C . THR A 1 93 ? -16.713 16.114 54.916 1.00 59.81 93 THR A C 1
ATOM 745 O O . THR A 1 93 ? -16.719 16.800 55.932 1.00 59.81 93 THR A O 1
ATOM 748 N N . HIS A 1 94 ? -15.623 15.466 54.519 1.00 55.41 94 HIS A N 1
ATOM 749 C CA . HIS A 1 94 ? -14.285 15.891 54.932 1.00 55.41 94 HIS A CA 1
ATOM 750 C C . HIS A 1 94 ? -13.403 15.940 53.692 1.00 55.41 94 HIS A C 1
ATOM 752 O O . HIS A 1 94 ? -12.689 14.998 53.360 1.00 55.41 94 HIS A O 1
ATOM 758 N N . GLY A 1 95 ? -13.482 17.080 53.005 1.00 60.53 95 GLY A N 1
ATOM 759 C CA . GLY A 1 95 ? -12.373 17.531 52.188 1.00 60.53 95 GLY A CA 1
ATOM 760 C C . GLY A 1 95 ? -11.162 17.714 53.093 1.00 60.53 95 GLY A C 1
ATOM 761 O O . GLY A 1 95 ? -11.241 18.384 54.124 1.00 60.53 95 GLY A O 1
ATOM 762 N N . ARG A 1 96 ? -10.042 17.114 52.709 1.00 50.12 96 ARG A N 1
ATOM 763 C CA . ARG A 1 96 ? -8.736 17.641 53.072 1.00 50.12 96 ARG A CA 1
ATOM 764 C C . ARG A 1 96 ? -7.912 17.780 51.804 1.00 50.12 96 ARG A C 1
ATOM 766 O O . ARG A 1 96 ? -7.902 16.883 50.965 1.00 50.12 96 ARG A O 1
ATOM 773 N N . MET A 1 97 ? -7.376 18.992 51.709 1.00 44.84 97 MET A N 1
ATOM 774 C CA . MET A 1 97 ? -6.415 19.509 50.745 1.00 44.84 97 MET A CA 1
ATOM 775 C C . MET A 1 97 ? -5.158 18.649 50.692 1.00 44.84 97 MET A C 1
ATOM 777 O O . MET A 1 97 ? -4.827 18.043 51.738 1.00 44.84 97 MET A O 1
#

Foldseek 3Di:
DDPVVVVVVVVVVVCVVCVLVVVLVVQCVVPVDPVSVVVSCVVCVCVVVVVCCVVVVVVVVVVVVVVVVVVVVVVVVVVPPDPPPCPPDPPPPDDDD

Sequence (97 aa):
MDHEARAAGWAFIGVLGGFKVGTALLIFWLQPSVPAAAFLLGVHWYWVLVPLVALGVPTLFWLRLVRVRSKRERLIRAEWLVEPGLEWKPGSTHGRM

pLDDT: mean 86.11, std 12.78, range [44.84, 96.75]

Radius of gyration: 29.16 Å; chains: 1; bounding box: 46×32×74 Å